Protein AF-U2EVR0-F1 (afdb_monomer_lite)

pLDDT: mean 89.68, std 10.58, range [42.69, 98.0]

Structure (mmCIF, N/CA/C/O backbone):
data_AF-U2EVR0-F1
#
_entry.id   AF-U2EVR0-F1
#
loop_
_atom_site.group_PDB
_atom_site.id
_atom_site.type_symbol
_atom_site.label_atom_id
_atom_site.label_alt_id
_atom_site.label_comp_id
_atom_site.label_asym_id
_atom_site.label_entity_id
_atom_site.label_seq_id
_atom_site.pdbx_PDB_ins_code
_atom_site.Cartn_x
_atom_site.Cartn_y
_atom_site.Cartn_z
_atom_site.occupancy
_atom_site.B_iso_or_equiv
_atom_site.auth_seq_id
_atom_site.auth_comp_id
_atom_site.auth_asym_id
_atom_site.auth_atom_id
_atom_site.pdbx_PDB_model_num
ATOM 1 N N . MET A 1 1 ? -23.393 -3.314 9.524 1.00 44.81 1 MET A N 1
ATOM 2 C CA . MET A 1 1 ? -22.239 -3.548 8.633 1.00 44.81 1 MET A CA 1
ATOM 3 C C . MET A 1 1 ? -21.379 -4.607 9.303 1.00 44.81 1 MET A C 1
ATOM 5 O O . MET A 1 1 ? -20.698 -4.288 10.267 1.00 44.81 1 MET A O 1
ATOM 9 N N . GLN A 1 2 ? -21.526 -5.878 8.922 1.00 42.69 2 GLN A N 1
ATOM 10 C CA . GLN A 1 2 ? -20.649 -6.938 9.430 1.00 42.69 2 GLN A CA 1
ATOM 11 C C . GLN A 1 2 ? -19.247 -6.661 8.882 1.00 42.69 2 GLN A C 1
ATOM 13 O O . GLN A 1 2 ? -19.076 -6.565 7.670 1.00 42.69 2 GLN A O 1
ATOM 18 N N . MET A 1 3 ? -18.261 -6.476 9.761 1.00 53.41 3 MET A N 1
ATOM 19 C CA . MET A 1 3 ? -16.870 -6.647 9.357 1.00 53.41 3 MET A CA 1
ATOM 20 C C . MET A 1 3 ? -16.738 -8.117 8.968 1.00 53.41 3 MET A C 1
ATOM 22 O O . MET A 1 3 ? -16.851 -8.983 9.835 1.00 53.41 3 MET A O 1
ATOM 26 N N . GLU A 1 4 ? -16.576 -8.407 7.677 1.00 64.06 4 GLU A N 1
ATOM 27 C CA . GLU A 1 4 ? -16.104 -9.725 7.262 1.00 64.06 4 GLU A CA 1
ATOM 28 C C . GLU A 1 4 ? -14.811 -9.986 8.036 1.00 64.06 4 GLU A C 1
ATOM 30 O O . GLU A 1 4 ? -13.861 -9.202 7.962 1.00 64.06 4 GLU A O 1
ATOM 35 N N . GLN A 1 5 ? -14.813 -11.025 8.873 1.00 75.06 5 GLN A N 1
ATOM 36 C CA . GLN A 1 5 ? -13.620 -11.384 9.623 1.00 75.06 5 GLN A CA 1
ATOM 37 C C . GLN A 1 5 ? -12.564 -11.823 8.613 1.00 75.06 5 GLN A C 1
ATOM 39 O O . GLN A 1 5 ? -12.741 -12.810 7.900 1.00 75.06 5 GLN A O 1
ATOM 44 N N . ILE A 1 6 ? -11.469 -11.072 8.533 1.00 85.00 6 ILE A N 1
ATOM 45 C CA . ILE A 1 6 ? -10.324 -11.444 7.711 1.00 85.00 6 ILE A CA 1
ATOM 46 C C . ILE A 1 6 ? -9.661 -12.635 8.400 1.00 85.00 6 ILE A C 1
ATOM 48 O O . ILE A 1 6 ? -9.117 -12.499 9.495 1.00 85.00 6 ILE A O 1
ATOM 52 N N . ALA A 1 7 ? -9.736 -13.813 7.782 1.00 88.38 7 ALA A N 1
ATOM 53 C CA . ALA A 1 7 ? -9.116 -15.019 8.317 1.00 88.38 7 ALA A CA 1
ATOM 54 C C . ALA A 1 7 ? -7.588 -14.855 8.362 1.00 88.38 7 ALA A C 1
ATOM 56 O O . ALA A 1 7 ? -6.977 -14.571 7.330 1.00 88.38 7 ALA A O 1
ATOM 57 N N . SER A 1 8 ? -6.990 -15.040 9.546 1.00 92.50 8 SER A N 1
ATOM 58 C CA . SER A 1 8 ? -5.548 -14.860 9.792 1.00 92.50 8 SER A CA 1
ATOM 59 C C . SER A 1 8 ? -5.023 -13.552 9.177 1.00 92.50 8 SER A C 1
ATOM 61 O O . SER A 1 8 ? -4.325 -13.599 8.161 1.00 92.50 8 SER A O 1
ATOM 63 N N . PRO A 1 9 ? -5.419 -12.390 9.728 1.00 92.69 9 PRO A N 1
ATOM 64 C CA . PRO A 1 9 ? -5.121 -11.104 9.120 1.00 92.69 9 PRO A CA 1
ATOM 65 C C . PRO A 1 9 ? -3.619 -10.814 9.150 1.00 92.69 9 PRO A C 1
ATOM 67 O O . PRO A 1 9 ? -2.957 -11.029 10.165 1.00 92.69 9 PRO A O 1
ATOM 70 N N . GLU A 1 10 ? -3.107 -10.282 8.047 1.00 93.88 10 GLU A N 1
ATOM 71 C CA . GLU A 1 10 ? -1.733 -9.816 7.891 1.00 93.88 10 GLU A CA 1
ATOM 72 C C . GLU A 1 10 ? -1.725 -8.366 7.396 1.00 93.88 10 GLU A C 1
ATOM 74 O O . GLU A 1 10 ? -2.646 -7.913 6.706 1.00 93.88 10 GLU A O 1
ATOM 79 N N . LEU A 1 11 ? -0.684 -7.635 7.795 1.00 93.69 11 LEU A N 1
ATOM 80 C CA . LEU A 1 11 ? -0.443 -6.267 7.362 1.00 93.69 11 LEU A CA 1
ATOM 81 C C . LEU A 1 11 ? 0.428 -6.303 6.106 1.00 93.69 11 LEU A C 1
ATOM 83 O O . LEU A 1 11 ? 1.599 -6.660 6.181 1.00 93.69 11 LEU A O 1
ATOM 87 N N . GLU A 1 12 ? -0.159 -5.956 4.967 1.00 94.38 12 GLU A N 1
ATOM 88 C CA . GLU A 1 12 ? 0.513 -5.949 3.670 1.00 94.38 12 GLU A CA 1
ATOM 89 C C . GLU A 1 12 ? 1.011 -4.547 3.314 1.00 94.38 12 GLU A C 1
ATOM 91 O O . GLU A 1 12 ? 0.298 -3.553 3.494 1.00 94.38 12 GLU A O 1
ATOM 96 N N . HIS A 1 13 ? 2.214 -4.471 2.746 1.00 95.75 13 HIS A N 1
ATOM 97 C CA . HIS A 1 13 ? 2.755 -3.251 2.151 1.00 95.75 13 HIS A CA 1
ATOM 98 C C . HIS A 1 13 ? 2.264 -3.118 0.709 1.00 95.75 13 HIS A C 1
ATOM 100 O O . HIS A 1 13 ? 2.633 -3.910 -0.158 1.00 95.75 13 HIS A O 1
ATOM 106 N N . ILE A 1 14 ? 1.478 -2.085 0.394 1.00 95.75 14 ILE A N 1
ATOM 107 C CA . ILE A 1 14 ? 0.990 -1.879 -0.979 1.00 95.75 14 ILE A CA 1
ATOM 108 C C . ILE A 1 14 ? 2.177 -1.626 -1.920 1.00 95.75 14 ILE A C 1
ATOM 110 O O . ILE A 1 14 ? 2.339 -2.374 -2.890 1.00 95.75 14 ILE A O 1
ATOM 114 N N . ALA A 1 15 ? 3.031 -0.647 -1.603 1.00 95.69 15 ALA A N 1
ATOM 115 C CA . ALA A 1 15 ? 4.389 -0.555 -2.139 1.00 95.69 15 ALA A CA 1
ATOM 116 C C . ALA A 1 15 ? 5.329 -1.441 -1.304 1.00 95.69 15 ALA A C 1
ATOM 118 O O . ALA A 1 15 ? 5.570 -1.106 -0.142 1.00 95.69 15 ALA A O 1
ATOM 119 N N . PRO A 1 16 ? 5.838 -2.561 -1.853 1.00 92.94 16 PRO A N 1
ATOM 120 C CA . PRO A 1 16 ? 6.599 -3.555 -1.096 1.00 92.94 16 PRO A CA 1
ATOM 121 C C . PRO A 1 16 ? 7.949 -3.001 -0.643 1.00 92.94 16 PRO A C 1
ATOM 123 O O . PRO A 1 16 ? 8.568 -2.257 -1.392 1.00 92.94 16 PRO A O 1
ATOM 126 N N . GLN A 1 17 ? 8.464 -3.422 0.515 1.00 90.75 17 GLN A N 1
ATOM 127 C CA . GLN A 1 17 ? 9.803 -3.019 0.985 1.00 90.75 17 GLN A CA 1
ATOM 128 C C . GLN A 1 17 ? 10.922 -3.418 0.011 1.00 90.75 17 GLN A C 1
ATOM 130 O O . GLN A 1 17 ? 11.829 -2.631 -0.250 1.00 90.75 17 GLN A O 1
ATOM 135 N N . THR A 1 18 ? 10.814 -4.614 -0.576 1.00 86.31 18 THR A N 1
ATOM 136 C CA . THR A 1 18 ? 11.792 -5.154 -1.529 1.00 86.31 18 THR A CA 1
ATOM 137 C C . THR A 1 18 ? 11.097 -5.482 -2.852 1.00 86.31 18 THR A C 1
ATOM 139 O O . THR A 1 18 ? 10.524 -6.569 -2.989 1.00 86.31 18 THR A O 1
ATOM 142 N N . PRO A 1 19 ? 11.114 -4.570 -3.841 1.00 79.31 19 PRO A N 1
ATOM 143 C CA . PRO A 1 19 ? 10.599 -4.848 -5.178 1.00 79.31 19 PRO A CA 1
ATOM 144 C C . PRO A 1 19 ? 11.327 -6.050 -5.789 1.00 79.31 19 PRO A C 1
ATOM 146 O O . PRO A 1 19 ? 12.552 -6.126 -5.727 1.00 79.31 19 PRO A O 1
ATOM 149 N N . SER A 1 20 ? 10.597 -6.983 -6.402 1.00 76.44 20 SER A N 1
ATOM 150 C CA . SER A 1 20 ? 11.163 -8.262 -6.871 1.00 76.44 20 SER A CA 1
ATOM 151 C C . SER A 1 20 ? 12.250 -8.153 -7.954 1.00 76.44 20 SER A C 1
ATOM 153 O O . SER A 1 20 ? 12.997 -9.104 -8.145 1.00 76.44 20 SER A O 1
ATOM 155 N N . ASP A 1 21 ? 12.354 -7.026 -8.659 1.00 74.19 21 ASP A N 1
ATOM 156 C CA . ASP A 1 21 ? 13.331 -6.791 -9.737 1.00 74.19 21 ASP A CA 1
ATOM 157 C C . ASP A 1 21 ? 14.166 -5.513 -9.534 1.00 74.19 21 ASP A C 1
ATOM 159 O O . ASP A 1 21 ? 14.914 -5.113 -10.423 1.00 74.19 21 ASP A O 1
ATOM 163 N N . GLY A 1 22 ? 14.036 -4.851 -8.378 1.00 75.38 22 GLY A N 1
ATOM 164 C CA . GLY A 1 22 ? 14.707 -3.577 -8.110 1.00 75.38 22 GLY A CA 1
ATOM 165 C C . GLY A 1 22 ? 14.216 -2.396 -8.960 1.00 75.38 22 GLY A C 1
ATOM 166 O O . GLY A 1 22 ? 14.819 -1.328 -8.894 1.00 75.3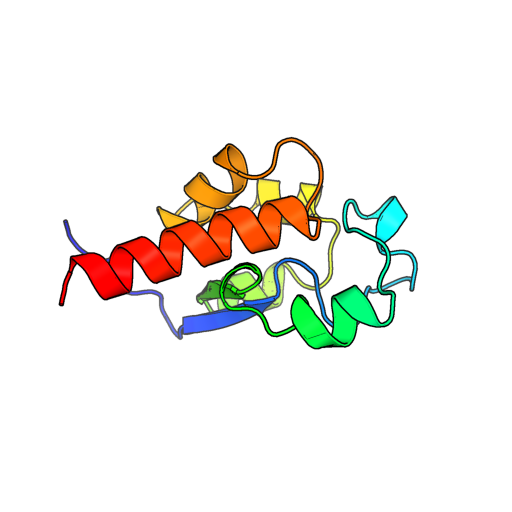8 22 GLY A O 1
ATOM 167 N N . THR A 1 23 ? 13.126 -2.544 -9.728 1.00 82.75 23 THR A N 1
ATOM 168 C CA . THR A 1 23 ? 12.584 -1.499 -10.617 1.00 82.75 23 THR A CA 1
ATOM 169 C C . THR A 1 23 ? 11.180 -1.033 -10.191 1.00 82.75 23 THR A C 1
ATOM 171 O O . THR A 1 23 ? 10.196 -1.252 -10.899 1.00 82.75 23 THR A O 1
ATOM 174 N N . PRO A 1 24 ? 11.040 -0.353 -9.035 1.00 84.06 24 PRO A N 1
ATOM 175 C CA . PRO A 1 24 ? 9.733 0.028 -8.489 1.00 84.06 24 PRO A CA 1
ATOM 176 C C . PRO A 1 24 ? 8.910 0.913 -9.442 1.00 84.06 24 PRO A C 1
ATOM 178 O O . PRO A 1 24 ? 7.701 0.717 -9.567 1.00 84.06 24 PRO A O 1
ATOM 181 N N . VAL A 1 25 ? 9.560 1.811 -10.191 1.00 84.81 25 VAL A N 1
ATOM 182 C CA . VAL A 1 25 ? 8.888 2.715 -11.143 1.00 84.81 25 VAL A CA 1
ATOM 183 C C . VAL A 1 25 ? 8.206 1.956 -12.282 1.00 84.81 25 VAL A C 1
ATOM 185 O O . VAL A 1 25 ? 7.036 2.199 -12.572 1.00 84.81 25 VAL A O 1
ATOM 188 N N . ALA A 1 26 ? 8.889 0.976 -12.882 1.00 81.31 26 ALA A N 1
ATOM 189 C CA . ALA A 1 26 ? 8.322 0.142 -13.947 1.00 81.31 26 ALA A CA 1
ATOM 190 C C . ALA A 1 26 ? 7.142 -0.721 -13.458 1.00 81.31 26 ALA A C 1
ATOM 192 O O . ALA A 1 26 ? 6.304 -1.149 -14.249 1.00 81.31 26 ALA A O 1
ATOM 193 N N . ARG A 1 27 ? 7.057 -0.951 -12.144 1.00 90.50 27 ARG A N 1
ATOM 194 C CA . ARG A 1 27 ? 5.999 -1.713 -11.473 1.00 90.50 27 ARG A CA 1
ATOM 195 C C . ARG A 1 27 ? 4.816 -0.856 -11.017 1.00 90.50 27 ARG A C 1
ATOM 197 O O . ARG A 1 27 ? 3.902 -1.401 -10.404 1.00 90.50 27 ARG A O 1
ATOM 204 N N . GLY A 1 28 ? 4.804 0.444 -11.312 1.00 93.31 28 GLY A N 1
ATOM 205 C CA . GLY A 1 28 ? 3.719 1.3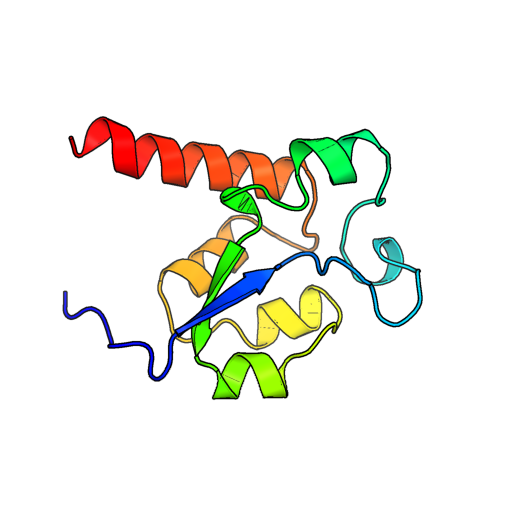52 -10.924 1.00 93.31 28 GLY A CA 1
ATOM 206 C C . GLY A 1 28 ? 3.848 1.921 -9.507 1.00 93.31 28 GLY A C 1
ATOM 207 O O . GLY A 1 28 ? 2.871 2.445 -8.974 1.00 93.31 28 GLY A O 1
ATOM 208 N N . TYR A 1 29 ? 5.034 1.835 -8.901 1.00 94.88 29 TYR A N 1
ATOM 209 C CA . TYR A 1 29 ? 5.373 2.514 -7.648 1.00 94.88 29 TYR A CA 1
ATOM 210 C C . TYR A 1 29 ? 6.195 3.780 -7.920 1.00 94.88 29 TYR A C 1
ATOM 212 O O . TYR A 1 29 ? 6.673 3.992 -9.032 1.00 94.88 29 TYR A O 1
ATOM 220 N N . CYS A 1 30 ? 6.374 4.652 -6.927 1.00 93.12 30 CYS A N 1
ATOM 221 C CA . CYS A 1 30 ? 7.341 5.745 -7.055 1.00 93.12 30 CYS A CA 1
ATOM 222 C C . CYS A 1 30 ? 8.786 5.254 -6.879 1.00 93.12 30 CYS A C 1
ATOM 224 O O . CYS A 1 30 ? 9.040 4.094 -6.557 1.00 93.12 30 CYS A O 1
ATOM 226 N N . GLU A 1 31 ? 9.748 6.150 -7.088 1.00 93.69 31 GLU A N 1
ATOM 227 C CA . GLU A 1 31 ? 11.138 5.890 -6.724 1.00 93.69 31 GLU A CA 1
ATOM 228 C C . GLU A 1 31 ? 11.276 5.728 -5.205 1.00 93.69 31 GLU A C 1
ATOM 230 O O . GLU A 1 31 ? 10.616 6.420 -4.425 1.00 93.69 31 GLU A O 1
ATOM 235 N N . TYR A 1 32 ? 12.127 4.789 -4.788 1.00 93.69 32 TYR A N 1
ATOM 236 C CA . TYR A 1 32 ? 12.399 4.510 -3.378 1.00 93.69 32 TYR A CA 1
ATOM 237 C C . TYR A 1 32 ? 13.585 5.357 -2.921 1.00 93.69 32 TYR A C 1
ATOM 239 O O . TYR A 1 32 ? 14.625 4.843 -2.505 1.00 93.69 32 TYR A O 1
ATOM 247 N N . ASP A 1 33 ? 13.438 6.669 -3.064 1.00 94.50 33 ASP A N 1
ATOM 248 C CA . ASP A 1 33 ? 14.403 7.632 -2.556 1.00 94.50 33 ASP A CA 1
ATOM 249 C C . ASP A 1 33 ? 14.390 7.676 -1.017 1.00 94.50 33 ASP A C 1
ATOM 251 O O . ASP A 1 33 ? 13.590 7.018 -0.342 1.00 94.50 33 ASP A O 1
ATOM 255 N N . GLU A 1 34 ? 15.316 8.437 -0.438 1.00 96.44 34 GLU A N 1
ATOM 256 C CA . GLU A 1 34 ? 15.437 8.547 1.018 1.00 96.44 34 GLU A CA 1
ATOM 257 C C . GLU A 1 34 ? 14.178 9.134 1.664 1.00 96.44 34 GLU A C 1
ATOM 259 O O . GLU A 1 34 ? 13.812 8.743 2.770 1.00 96.44 34 GLU A O 1
ATOM 264 N N . GLU A 1 35 ? 13.465 10.024 0.976 1.00 96.69 35 GLU A N 1
ATOM 265 C CA . GLU A 1 35 ? 12.191 10.541 1.473 1.00 96.69 35 GLU A CA 1
ATOM 266 C C . GLU A 1 35 ? 11.139 9.424 1.536 1.00 96.69 35 GLU A C 1
ATOM 268 O O . GLU A 1 35 ? 10.489 9.245 2.566 1.00 96.69 35 GLU A O 1
ATOM 273 N N . PHE A 1 36 ? 10.999 8.624 0.474 1.00 96.88 36 PHE A N 1
ATOM 274 C CA . PHE A 1 36 ? 10.073 7.498 0.433 1.00 96.88 36 PHE A CA 1
ATOM 275 C C . PHE A 1 36 ? 10.352 6.500 1.556 1.00 96.88 36 PHE A C 1
ATOM 277 O O . PHE A 1 36 ? 9.445 6.159 2.318 1.00 96.88 36 PHE A O 1
ATOM 284 N N . LYS A 1 37 ? 11.609 6.068 1.696 1.00 95.81 37 LYS A N 1
ATOM 285 C CA . LYS A 1 37 ? 12.007 5.093 2.720 1.00 95.81 37 LYS A CA 1
ATOM 286 C C . LYS A 1 37 ? 11.725 5.596 4.134 1.00 95.81 37 LYS A C 1
ATOM 288 O O . LYS A 1 37 ? 11.205 4.839 4.944 1.00 95.81 37 LYS A O 1
ATOM 293 N N . ASN A 1 38 ? 12.037 6.862 4.416 1.00 97.19 38 ASN A N 1
ATOM 294 C CA . ASN A 1 38 ? 11.926 7.412 5.766 1.00 97.19 38 ASN A CA 1
ATOM 295 C C . ASN A 1 38 ? 10.502 7.853 6.134 1.00 97.19 38 ASN A C 1
ATOM 297 O O . ASN A 1 38 ? 10.161 7.861 7.314 1.00 97.19 38 ASN A O 1
ATOM 301 N N . MET A 1 39 ? 9.673 8.245 5.159 1.00 97.50 39 MET A N 1
ATOM 302 C CA . MET A 1 39 ? 8.370 8.872 5.434 1.00 97.50 39 MET A CA 1
ATOM 303 C C . MET A 1 39 ? 7.160 8.082 4.931 1.00 97.50 39 MET A C 1
ATOM 305 O O . MET A 1 39 ? 6.065 8.244 5.469 1.00 97.50 39 MET A O 1
ATOM 309 N N . TYR A 1 40 ? 7.323 7.244 3.906 1.00 98.00 40 TYR A N 1
ATOM 310 C CA . TYR A 1 40 ? 6.195 6.638 3.190 1.00 98.00 40 TYR A CA 1
ATOM 311 C C . TYR A 1 40 ? 6.188 5.111 3.229 1.00 98.00 40 TYR A C 1
ATOM 313 O O . TYR A 1 40 ? 5.105 4.528 3.174 1.00 98.00 40 TYR A O 1
ATOM 321 N N . LEU A 1 41 ? 7.350 4.464 3.364 1.00 96.81 41 LEU A N 1
ATOM 322 C CA . LEU A 1 41 ? 7.444 3.006 3.336 1.00 96.81 41 LEU A CA 1
ATOM 323 C C . LEU A 1 41 ? 6.618 2.355 4.454 1.00 96.81 41 LEU A C 1
ATOM 325 O O . LEU A 1 41 ? 5.722 1.563 4.164 1.00 96.81 41 LEU A O 1
ATOM 329 N N . ASP A 1 42 ? 6.855 2.763 5.701 1.00 97.44 42 ASP A N 1
ATOM 330 C CA . ASP A 1 42 ? 6.147 2.255 6.883 1.00 97.44 42 ASP A CA 1
ATOM 331 C C . ASP A 1 42 ? 4.998 3.180 7.331 1.00 97.44 42 ASP A C 1
ATOM 333 O O . ASP A 1 42 ? 4.601 3.219 8.497 1.00 97.44 42 ASP A O 1
ATOM 337 N N . CYS A 1 43 ? 4.439 3.945 6.390 1.00 97.75 43 CYS A N 1
ATOM 338 C CA . CYS A 1 43 ? 3.297 4.819 6.635 1.00 97.75 43 CYS A CA 1
ATOM 339 C C . CYS A 1 43 ? 1.985 4.020 6.683 1.00 97.75 43 CYS A C 1
ATOM 341 O O . CYS A 1 43 ? 1.750 3.152 5.843 1.00 97.75 43 CYS A O 1
ATOM 343 N N . ILE A 1 44 ? 1.052 4.384 7.576 1.00 96.75 44 ILE A N 1
ATOM 344 C CA . ILE A 1 44 ? -0.293 3.769 7.625 1.00 96.75 44 ILE A CA 1
ATOM 345 C C . ILE A 1 44 ? -1.042 3.883 6.291 1.00 96.75 44 ILE A C 1
ATOM 347 O O . ILE A 1 44 ? -1.817 3.000 5.923 1.00 96.75 44 ILE A O 1
ATOM 351 N N . GLY A 1 45 ? -0.754 4.941 5.528 1.00 97.56 45 GLY A N 1
ATOM 352 C CA . GLY A 1 45 ? -1.254 5.124 4.175 1.00 97.56 45 GLY A CA 1
ATOM 353 C C . GLY A 1 45 ? -0.803 4.029 3.206 1.00 97.56 45 GLY A C 1
ATOM 354 O O . GLY A 1 45 ? -1.556 3.731 2.287 1.00 97.56 45 GLY A O 1
ATOM 355 N N . ASN A 1 46 ? 0.342 3.379 3.437 1.00 98.00 46 ASN A N 1
ATOM 356 C CA . ASN A 1 46 ? 0.906 2.315 2.601 1.00 98.00 46 ASN A CA 1
ATOM 357 C C . ASN A 1 46 ? 0.509 0.890 3.049 1.00 98.00 46 ASN A C 1
ATOM 359 O O . ASN A 1 46 ? 0.831 -0.077 2.363 1.00 98.00 46 ASN A O 1
ATOM 363 N N . TYR A 1 47 ? -0.215 0.748 4.164 1.00 96.75 47 TYR A N 1
ATOM 364 C CA . TYR A 1 47 ? -0.607 -0.557 4.706 1.00 96.75 47 TYR A CA 1
ATOM 365 C C . TYR A 1 47 ? -2.025 -0.989 4.349 1.00 96.75 47 TYR A C 1
ATOM 367 O O . TYR A 1 47 ? -2.970 -0.213 4.486 1.00 96.75 47 TYR A O 1
ATOM 375 N N . LEU A 1 48 ? -2.218 -2.259 4.009 1.00 94.62 48 LEU A N 1
ATOM 376 C CA . LEU A 1 48 ? -3.532 -2.854 3.777 1.00 94.62 48 LEU A CA 1
ATOM 377 C C . LEU A 1 48 ? -3.714 -4.104 4.639 1.00 94.62 48 LEU A C 1
ATOM 379 O O . LEU A 1 48 ? -2.822 -4.939 4.720 1.00 94.62 48 LEU A O 1
ATOM 383 N N . LEU A 1 49 ? -4.882 -4.252 5.265 1.00 93.38 49 LEU A N 1
ATOM 384 C CA . LEU A 1 49 ? -5.213 -5.474 5.991 1.00 93.38 49 LEU A CA 1
ATOM 385 C C . LEU A 1 49 ? -5.760 -6.511 5.006 1.00 93.38 49 LEU A C 1
ATOM 387 O O . LEU A 1 49 ? -6.769 -6.257 4.343 1.00 93.38 49 LEU A O 1
ATOM 391 N N . ILE A 1 50 ? -5.109 -7.670 4.907 1.00 92.62 50 ILE A N 1
ATOM 392 C CA . ILE A 1 50 ? -5.525 -8.765 4.017 1.00 92.62 50 ILE A CA 1
ATOM 393 C C . ILE A 1 50 ? -5.429 -10.117 4.729 1.00 92.62 50 ILE A C 1
ATOM 395 O O . ILE A 1 50 ? -4.859 -10.219 5.811 1.00 92.62 50 ILE A O 1
ATOM 399 N N . SER A 1 51 ? -6.013 -11.169 4.151 1.00 92.44 51 SER A N 1
ATOM 400 C CA . SER A 1 51 ? -5.850 -12.523 4.701 1.00 92.44 51 SER A CA 1
ATOM 401 C C . SER A 1 51 ? -4.466 -13.073 4.371 1.00 92.44 51 SER A C 1
ATOM 403 O O . SER A 1 51 ? -3.958 -12.830 3.275 1.00 92.44 51 SER A O 1
ATOM 405 N N . LYS A 1 52 ? -3.901 -13.898 5.258 1.00 92.44 52 LYS A N 1
ATOM 406 C CA . LYS A 1 52 ? -2.643 -14.613 4.998 1.00 92.44 52 LYS A CA 1
ATOM 407 C C . LYS A 1 52 ? -2.641 -15.360 3.662 1.00 92.44 52 LYS A C 1
ATOM 409 O O . LYS A 1 52 ? -1.673 -15.301 2.915 1.00 92.44 52 LYS A O 1
ATOM 414 N N . SER A 1 53 ? -3.742 -16.036 3.326 1.00 92.44 53 SER A N 1
ATOM 415 C CA . SER A 1 53 ? -3.858 -16.757 2.049 1.00 92.44 53 SER A CA 1
ATOM 416 C C . SER A 1 53 ? -3.747 -15.824 0.842 1.00 92.44 53 SER A C 1
ATOM 418 O O . SER A 1 53 ? -3.130 -16.191 -0.155 1.00 92.44 53 SER A O 1
ATOM 420 N N . HIS A 1 54 ? -4.348 -14.632 0.914 1.00 92.38 54 HIS A N 1
ATOM 421 C CA . HIS A 1 54 ? -4.232 -13.629 -0.145 1.00 92.38 54 HIS A CA 1
ATOM 422 C C . HIS A 1 54 ? -2.808 -13.071 -0.190 1.00 92.38 54 HIS A C 1
ATOM 424 O O . HIS A 1 54 ? -2.229 -12.997 -1.270 1.00 92.38 54 HIS A O 1
ATOM 430 N N . ASN A 1 55 ? -2.210 -12.781 0.968 1.00 91.75 55 ASN A N 1
ATOM 431 C CA . ASN A 1 55 ? -0.849 -12.254 1.055 1.00 91.75 55 ASN A CA 1
ATOM 432 C C . ASN A 1 55 ? 0.196 -13.202 0.448 1.00 91.75 55 ASN A C 1
ATOM 434 O O . ASN A 1 55 ? 1.015 -12.807 -0.378 1.00 91.75 55 ASN A O 1
ATOM 438 N N . CYS A 1 56 ? 0.115 -14.494 0.774 1.00 90.50 56 CYS A N 1
ATOM 439 C CA . CYS A 1 56 ? 1.001 -15.496 0.186 1.00 90.50 56 CYS A CA 1
ATOM 440 C C . CYS A 1 56 ? 0.816 -15.627 -1.335 1.00 90.50 56 CYS A C 1
ATOM 442 O O . CYS A 1 56 ? 1.773 -15.934 -2.039 1.00 90.50 56 CYS A O 1
ATOM 444 N N . SER A 1 57 ? -0.403 -15.418 -1.843 1.00 91.69 57 SER A N 1
ATOM 445 C CA . SER A 1 57 ? -0.707 -15.562 -3.269 1.00 91.69 57 SER A CA 1
ATOM 446 C C . SER A 1 57 ? -0.312 -14.345 -4.107 1.00 91.69 57 SER A C 1
ATOM 448 O O . SER 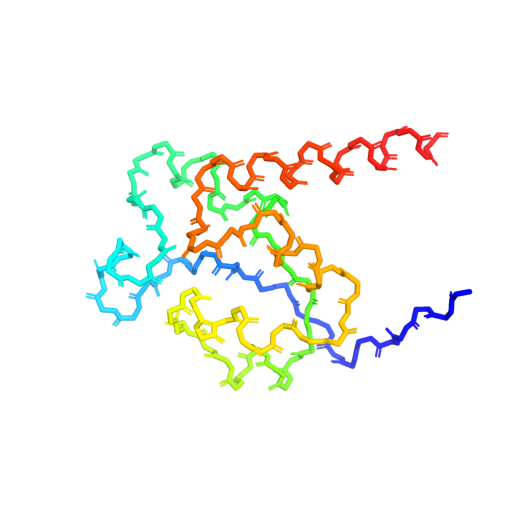A 1 57 ? -0.039 -14.517 -5.292 1.00 91.69 57 SER A O 1
ATOM 450 N N . ILE A 1 58 ? -0.359 -13.133 -3.546 1.00 90.94 58 ILE A N 1
ATOM 451 C CA . ILE A 1 58 ? -0.132 -11.889 -4.293 1.00 90.94 58 ILE A CA 1
ATOM 452 C C . ILE A 1 58 ? 1.364 -11.599 -4.452 1.00 90.94 58 ILE A C 1
ATOM 454 O O . ILE A 1 58 ? 1.809 -11.300 -5.555 1.00 90.94 58 ILE A O 1
ATOM 458 N N . GLY A 1 59 ? 2.148 -11.734 -3.376 1.00 87.00 59 GLY A N 1
ATOM 459 C CA . GLY A 1 59 ? 3.578 -11.424 -3.357 1.00 87.00 59 GLY A CA 1
ATOM 460 C C . GLY A 1 59 ? 3.929 -9.986 -3.781 1.00 87.00 59 GLY A C 1
ATOM 461 O O . GLY A 1 59 ? 3.093 -9.082 -3.831 1.00 87.00 59 GLY A O 1
ATOM 462 N N . ASN A 1 60 ? 5.200 -9.774 -4.138 1.00 87.50 60 ASN A N 1
ATOM 463 C CA . ASN A 1 60 ? 5.735 -8.466 -4.547 1.00 87.50 60 ASN A CA 1
ATOM 464 C C . ASN A 1 60 ? 5.523 -8.195 -6.048 1.00 87.50 60 ASN A C 1
ATOM 466 O O . ASN A 1 60 ? 6.469 -7.918 -6.784 1.00 87.50 60 ASN A O 1
ATOM 470 N N . VAL A 1 61 ? 4.282 -8.323 -6.518 1.00 91.38 61 VAL A N 1
ATOM 471 C CA . VAL A 1 61 ? 3.902 -8.078 -7.921 1.00 91.38 61 VAL A CA 1
ATOM 472 C C . VAL A 1 61 ? 3.780 -6.584 -8.246 1.00 91.38 61 VAL A C 1
ATOM 474 O O . VAL A 1 61 ? 4.026 -5.730 -7.396 1.00 91.38 61 VAL A O 1
ATOM 477 N N . SER A 1 62 ? 3.460 -6.253 -9.505 1.00 93.81 62 SER A N 1
ATOM 478 C CA . SER A 1 62 ? 3.235 -4.858 -9.901 1.00 93.81 62 SER A CA 1
ATOM 479 C C . SER A 1 62 ? 2.028 -4.260 -9.176 1.00 93.81 62 SER A C 1
ATOM 481 O O . SER A 1 62 ? 1.128 -4.981 -8.739 1.00 93.81 62 SER A O 1
ATOM 483 N N . PHE A 1 63 ? 1.963 -2.932 -9.085 1.00 94.94 63 PHE A N 1
ATOM 484 C CA . PHE A 1 63 ? 0.810 -2.262 -8.499 1.00 94.94 63 PHE A CA 1
ATOM 485 C C . PHE A 1 63 ? -0.488 -2.592 -9.251 1.00 94.94 63 PHE A C 1
ATOM 487 O O . PHE A 1 63 ? -1.513 -2.825 -8.614 1.00 94.94 63 PHE A O 1
ATOM 494 N N . ALA A 1 64 ? -0.442 -2.686 -10.584 1.00 94.00 64 ALA A N 1
ATOM 495 C CA . ALA A 1 64 ? -1.592 -3.074 -11.397 1.00 94.00 64 ALA A CA 1
ATOM 496 C C . ALA A 1 64 ? -2.098 -4.483 -11.041 1.00 94.00 64 ALA A C 1
ATOM 498 O O . ALA A 1 64 ? -3.299 -4.675 -10.836 1.00 94.00 64 ALA A O 1
ATOM 499 N N . ASP A 1 65 ? -1.185 -5.446 -10.879 1.00 92.88 65 ASP A N 1
ATOM 500 C CA . ASP A 1 65 ? -1.533 -6.805 -10.452 1.00 92.88 65 ASP A CA 1
ATOM 501 C C . ASP A 1 65 ? -2.126 -6.793 -9.041 1.00 92.88 65 ASP A C 1
ATOM 503 O O . ASP A 1 65 ? -3.171 -7.411 -8.807 1.00 92.88 65 ASP A O 1
ATOM 507 N N . LYS A 1 66 ? -1.537 -6.020 -8.112 1.00 93.25 66 LYS A N 1
ATOM 508 C CA . LYS A 1 66 ? -2.097 -5.882 -6.764 1.00 93.25 66 LYS A CA 1
ATOM 509 C C . LYS A 1 66 ? -3.518 -5.328 -6.806 1.00 93.25 66 LYS A C 1
ATOM 511 O O . LYS A 1 66 ? -4.433 -5.929 -6.238 1.00 93.25 66 LYS A O 1
ATOM 516 N N . LEU A 1 67 ? -3.715 -4.236 -7.541 1.00 93.56 67 LEU A N 1
ATOM 517 C CA . LEU A 1 67 ? -4.993 -3.550 -7.692 1.00 93.56 67 LEU A CA 1
ATOM 518 C C . LEU A 1 67 ? -6.069 -4.452 -8.307 1.00 93.56 67 LEU A C 1
ATOM 520 O O . LEU A 1 67 ? -7.229 -4.400 -7.892 1.00 93.56 67 LEU A O 1
ATOM 524 N N . SER A 1 68 ? -5.686 -5.319 -9.248 1.00 92.38 68 SER A N 1
ATOM 525 C CA . SER A 1 68 ? -6.586 -6.303 -9.859 1.00 92.38 68 SER A CA 1
ATOM 526 C C . SER A 1 68 ? -7.102 -7.344 -8.857 1.00 92.38 68 SER A C 1
ATOM 528 O O . SER A 1 68 ? -8.237 -7.807 -8.983 1.00 92.38 68 SER A O 1
ATOM 530 N N . SER A 1 69 ? -6.318 -7.661 -7.819 1.00 91.75 69 SER A N 1
ATOM 531 C CA . SER A 1 69 ? -6.681 -8.623 -6.770 1.00 91.75 69 SER A CA 1
ATOM 532 C C . SER A 1 69 ? -7.518 -8.011 -5.629 1.00 91.75 69 SER A C 1
ATOM 534 O O . SER A 1 69 ? -8.160 -8.725 -4.857 1.00 91.75 69 SER A O 1
ATOM 536 N N . TYR A 1 70 ? -7.543 -6.681 -5.513 1.00 90.94 70 TYR A N 1
ATOM 537 C CA . TYR A 1 70 ? -8.199 -5.931 -4.438 1.00 90.94 70 TYR A CA 1
ATOM 538 C C . TYR A 1 70 ? -9.707 -5.750 -4.689 1.00 90.94 70 TYR A C 1
ATOM 540 O O . TYR A 1 70 ? -10.168 -4.680 -5.092 1.00 90.94 70 TYR A O 1
ATOM 548 N N . ASN A 1 71 ? -10.496 -6.802 -4.450 1.00 84.31 71 ASN A N 1
ATOM 549 C CA . ASN A 1 71 ? -11.915 -6.843 -4.845 1.00 84.31 71 ASN A CA 1
ATOM 550 C C . ASN A 1 71 ? -12.922 -7.029 -3.699 1.00 84.31 71 ASN A C 1
ATOM 552 O O . ASN A 1 71 ? -14.112 -6.789 -3.897 1.00 84.31 71 ASN A O 1
ATOM 556 N N . VAL A 1 72 ? -12.476 -7.437 -2.512 1.00 84.25 72 VAL A N 1
ATOM 557 C CA . VAL A 1 72 ? -13.358 -7.936 -1.446 1.00 84.25 72 VAL A CA 1
ATOM 558 C C . VAL A 1 72 ? -13.688 -6.832 -0.441 1.00 84.25 72 VAL A C 1
ATOM 560 O O . VAL A 1 72 ? -14.847 -6.447 -0.263 1.00 84.25 72 VAL A O 1
ATOM 563 N N . LEU A 1 73 ? -12.661 -6.251 0.177 1.00 88.44 73 LEU A N 1
ATOM 564 C CA . LEU A 1 73 ? -12.816 -5.357 1.323 1.00 88.44 73 LEU A CA 1
ATOM 565 C C . LEU A 1 73 ? -13.080 -3.901 0.906 1.00 88.44 73 LEU A C 1
ATOM 567 O O . LEU A 1 73 ? -12.667 -3.439 -0.157 1.00 88.44 73 LEU A O 1
ATOM 571 N N . ALA A 1 74 ? -13.723 -3.122 1.779 1.00 90.00 74 ALA A N 1
ATOM 572 C CA . ALA A 1 74 ? -13.932 -1.691 1.532 1.00 90.00 74 ALA A CA 1
ATOM 573 C C . ALA A 1 74 ? -12.603 -0.922 1.395 1.00 90.00 74 ALA A C 1
ATOM 575 O O . ALA A 1 74 ? -12.479 -0.061 0.530 1.00 90.00 74 ALA A O 1
ATOM 576 N N . GLN A 1 75 ? -11.594 -1.292 2.191 1.00 91.50 75 GLN A N 1
ATOM 577 C CA . GLN A 1 75 ? -10.244 -0.722 2.116 1.00 91.50 75 GLN A CA 1
ATOM 578 C C . GLN A 1 75 ? -9.580 -0.999 0.759 1.00 91.50 75 GLN A C 1
ATOM 580 O O . GLN A 1 75 ? -8.907 -0.135 0.217 1.00 91.50 75 GLN A O 1
ATOM 585 N N . GLN A 1 76 ? -9.813 -2.183 0.185 1.00 92.12 76 GLN A N 1
ATOM 586 C CA . GLN A 1 76 ? -9.320 -2.574 -1.139 1.00 92.12 76 GLN A CA 1
ATOM 587 C C . GLN A 1 76 ? -9.957 -1.736 -2.258 1.00 92.12 76 GLN A C 1
ATOM 589 O O . GLN A 1 76 ? -9.260 -1.267 -3.155 1.00 92.12 76 GLN A O 1
ATOM 594 N N . ARG A 1 77 ? -11.273 -1.494 -2.179 1.00 90.62 77 ARG A N 1
ATOM 595 C CA . ARG A 1 77 ? -11.982 -0.606 -3.118 1.00 90.62 77 ARG A CA 1
ATOM 596 C C . ARG A 1 77 ? -11.499 0.839 -3.022 1.00 90.62 77 ARG A C 1
ATOM 598 O O . ARG A 1 77 ? -11.302 1.473 -4.049 1.00 90.62 77 ARG A O 1
ATOM 605 N N . GLU A 1 78 ? -11.232 1.329 -1.814 1.00 93.38 78 GLU A N 1
ATOM 606 C CA . GLU A 1 78 ? -10.650 2.659 -1.609 1.00 93.38 78 GLU A CA 1
ATOM 607 C C . GLU A 1 78 ? -9.310 2.826 -2.341 1.00 93.38 78 GLU A C 1
ATOM 609 O O . GLU A 1 78 ? -9.071 3.889 -2.911 1.00 93.38 78 GLU A O 1
ATOM 614 N N . ILE A 1 79 ? -8.454 1.796 -2.384 1.00 94.50 79 ILE A N 1
ATOM 615 C CA . ILE A 1 79 ? -7.185 1.871 -3.128 1.00 94.50 79 ILE A CA 1
ATOM 616 C C . ILE A 1 79 ? -7.444 2.188 -4.605 1.00 94.50 79 ILE A C 1
ATOM 618 O O . ILE A 1 79 ? -6.761 3.044 -5.156 1.00 94.50 79 ILE A O 1
ATOM 622 N N . LYS A 1 80 ? -8.466 1.581 -5.223 1.00 90.56 80 LYS A N 1
ATOM 623 C CA . LYS A 1 80 ? -8.862 1.843 -6.623 1.00 90.56 80 LYS A CA 1
ATOM 624 C C . LYS A 1 80 ? -9.387 3.255 -6.861 1.00 90.56 80 LYS A C 1
ATOM 626 O O . LYS A 1 80 ? -9.276 3.775 -7.963 1.00 90.56 80 LYS A O 1
ATOM 631 N N . GLU A 1 81 ? -9.991 3.868 -5.849 1.00 90.50 81 GLU A N 1
ATOM 632 C CA . GLU A 1 81 ? -10.486 5.246 -5.939 1.00 90.50 81 GLU A CA 1
ATOM 633 C C . GLU A 1 81 ? -9.362 6.269 -5.730 1.00 90.50 81 GLU A C 1
ATOM 635 O O . GLU A 1 81 ? -9.368 7.351 -6.321 1.00 90.50 81 GLU A O 1
ATOM 640 N N . ILE A 1 82 ? -8.405 5.947 -4.854 1.00 93.25 82 ILE A N 1
ATOM 641 C CA . ILE A 1 82 ? -7.265 6.811 -4.540 1.00 93.25 82 ILE A CA 1
ATOM 642 C C . ILE A 1 82 ? -6.238 6.768 -5.666 1.00 93.25 82 ILE A C 1
ATOM 644 O O . ILE A 1 82 ? -5.771 7.823 -6.100 1.00 93.25 82 ILE A O 1
ATOM 648 N N . ALA A 1 83 ? -5.905 5.568 -6.126 1.00 85.81 83 ALA A N 1
ATOM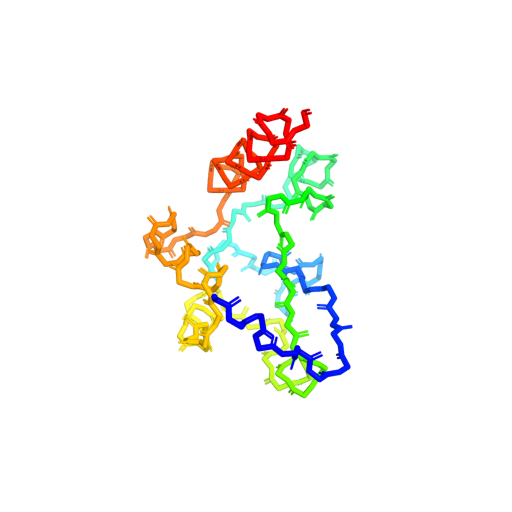 649 C CA . ALA A 1 83 ? -4.876 5.326 -7.112 1.00 85.81 83 ALA A CA 1
ATOM 650 C C . ALA A 1 83 ? -5.505 5.010 -8.460 1.00 85.81 83 ALA A C 1
ATOM 652 O O . ALA A 1 83 ? -6.241 4.039 -8.608 1.00 85.81 83 ALA A O 1
ATOM 653 N N . LYS A 1 84 ? -5.202 5.853 -9.448 1.00 73.94 84 LYS A N 1
ATOM 654 C CA . LYS A 1 84 ? -5.638 5.635 -10.827 1.00 73.94 84 LYS A CA 1
ATOM 655 C C . LYS A 1 84 ? -4.815 4.512 -11.461 1.00 73.94 84 LYS A C 1
ATOM 657 O O . LYS A 1 84 ? -5.357 3.480 -11.831 1.00 73.94 84 LYS A O 1
ATOM 662 N N . ASP A 1 85 ? -3.508 4.729 -11.554 1.00 83.44 85 ASP A N 1
ATOM 663 C CA . ASP A 1 85 ? -2.552 3.903 -12.298 1.00 83.44 85 ASP A CA 1
ATOM 664 C C . ASP A 1 85 ? -1.226 3.673 -11.552 1.00 83.44 85 ASP A C 1
ATOM 666 O O . ASP A 1 85 ? -0.502 2.729 -11.862 1.00 83.44 85 ASP A O 1
ATOM 670 N N . LYS A 1 86 ? -0.924 4.495 -10.540 1.00 92.38 86 LYS A N 1
ATOM 671 C CA . LYS A 1 86 ? 0.302 4.416 -9.736 1.00 92.38 86 LYS A CA 1
ATOM 672 C C . LYS A 1 86 ? 0.035 4.513 -8.238 1.00 92.38 86 LYS A C 1
ATOM 674 O O . LYS A 1 86 ? -0.923 5.157 -7.807 1.00 92.38 86 LYS A O 1
ATOM 679 N N . TRP A 1 87 ? 0.929 3.917 -7.455 1.00 96.62 87 TRP A N 1
ATOM 680 C CA . TRP A 1 87 ? 0.966 4.028 -6.001 1.00 96.62 87 TRP A CA 1
ATOM 681 C C . TRP A 1 87 ? 2.222 4.779 -5.561 1.00 96.62 87 TRP A C 1
ATOM 683 O O . TRP A 1 87 ? 3.309 4.210 -5.457 1.00 96.62 87 TRP A O 1
ATOM 693 N N . ASP A 1 88 ? 2.072 6.083 -5.355 1.00 96.00 88 ASP A N 1
ATOM 694 C CA . ASP A 1 88 ? 3.156 7.012 -5.052 1.00 96.00 88 ASP A CA 1
ATOM 695 C C . ASP A 1 88 ? 2.970 7.718 -3.700 1.00 96.00 88 ASP A C 1
ATOM 697 O O . ASP A 1 88 ? 2.016 7.469 -2.957 1.00 96.00 88 ASP A O 1
ATOM 701 N N . LYS A 1 89 ? 3.908 8.618 -3.381 1.00 97.06 89 LYS A N 1
ATOM 702 C CA . LYS A 1 89 ? 3.894 9.445 -2.167 1.00 97.06 89 LYS A CA 1
ATOM 703 C C . LYS A 1 89 ? 2.565 10.191 -1.986 1.00 97.06 89 LYS A C 1
ATOM 705 O O . LYS A 1 89 ? 2.029 10.204 -0.879 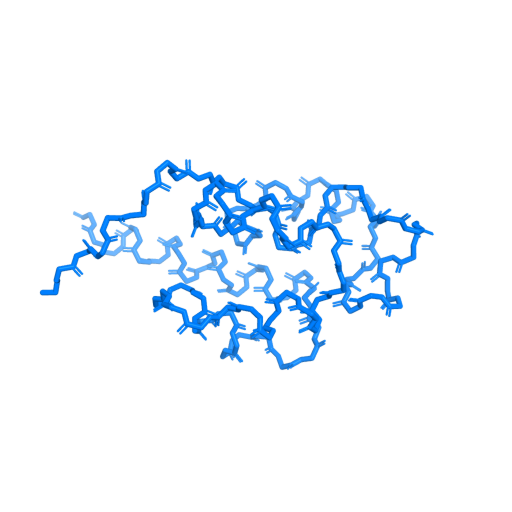1.00 97.06 89 LYS A O 1
ATOM 710 N N . ASP A 1 90 ? 1.992 10.74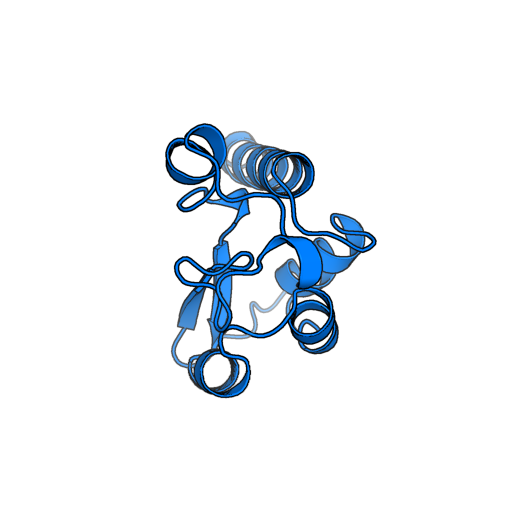0 -3.059 1.00 96.25 90 ASP A N 1
ATOM 711 C CA . ASP A 1 90 ? 0.718 11.469 -3.015 1.00 96.25 90 ASP A CA 1
ATOM 712 C C . ASP A 1 90 ? -0.460 10.545 -2.688 1.00 96.25 90 ASP A C 1
ATOM 714 O O . ASP A 1 90 ? -1.298 10.881 -1.845 1.00 96.25 90 ASP A O 1
ATOM 718 N N . ALA A 1 91 ? -0.519 9.361 -3.306 1.00 97.50 91 ALA A N 1
ATOM 719 C CA . ALA A 1 91 ? -1.533 8.353 -3.007 1.00 97.50 91 ALA A CA 1
ATOM 720 C C . ALA A 1 91 ? -1.441 7.878 -1.546 1.00 97.50 91 ALA A C 1
ATOM 722 O O . ALA A 1 91 ? -2.456 7.842 -0.839 1.00 97.50 91 ALA A O 1
ATOM 723 N N . ILE A 1 92 ? -0.224 7.590 -1.071 1.00 98.00 92 ILE A N 1
ATOM 724 C CA . ILE A 1 92 ? 0.044 7.188 0.316 1.00 98.00 92 ILE A CA 1
ATOM 725 C C . ILE A 1 92 ? -0.370 8.300 1.280 1.00 98.00 92 ILE A C 1
ATOM 727 O O . ILE A 1 92 ? -1.095 8.031 2.239 1.00 98.00 92 ILE A O 1
ATOM 731 N N . LYS A 1 93 ? 0.015 9.553 1.012 1.00 97.75 93 LYS A N 1
ATOM 732 C CA . LYS A 1 93 ? -0.349 10.706 1.844 1.00 97.75 93 LYS A CA 1
ATOM 733 C C . LYS A 1 93 ? -1.860 10.917 1.888 1.00 97.75 93 LYS A C 1
ATOM 735 O O . LYS A 1 93 ? -2.432 11.064 2.964 1.00 97.75 93 LYS A O 1
ATOM 740 N N . LYS A 1 94 ? -2.532 10.882 0.736 1.00 97.25 94 LYS A N 1
ATOM 741 C CA . LYS A 1 94 ? -3.991 11.033 0.651 1.00 97.25 94 LYS A CA 1
ATOM 742 C C . LYS A 1 94 ? -4.709 9.963 1.469 1.00 97.25 94 LYS A C 1
ATOM 744 O O . LYS A 1 94 ? -5.691 10.261 2.152 1.00 97.25 94 LYS A O 1
ATOM 749 N N . ARG A 1 95 ? -4.219 8.721 1.419 1.00 97.38 95 ARG A N 1
ATOM 750 C CA . ARG A 1 95 ? -4.769 7.626 2.217 1.00 97.38 95 ARG A CA 1
ATOM 751 C C . ARG A 1 95 ? -4.466 7.781 3.707 1.00 97.38 95 ARG A C 1
ATOM 753 O O . ARG A 1 95 ? -5.378 7.614 4.511 1.00 97.38 95 ARG A O 1
ATOM 760 N N . HIS A 1 96 ? -3.236 8.144 4.068 1.00 97.50 96 HIS A N 1
ATOM 761 C CA . HIS A 1 96 ? -2.850 8.478 5.441 1.00 97.50 96 HIS A CA 1
ATOM 762 C C . HIS A 1 96 ? -3.803 9.521 6.034 1.00 97.50 96 HIS A C 1
ATOM 764 O O . HIS A 1 96 ? -4.428 9.262 7.060 1.00 97.50 96 HIS A O 1
ATOM 770 N N . ASP A 1 97 ? -3.981 10.652 5.349 1.00 96.81 97 ASP A N 1
ATOM 771 C CA . ASP A 1 97 ? -4.800 11.766 5.830 1.00 96.81 97 ASP A CA 1
ATOM 772 C C . ASP A 1 97 ? -6.259 11.330 6.031 1.00 96.81 97 ASP A C 1
ATOM 774 O O . ASP A 1 97 ? -6.895 11.700 7.018 1.00 96.81 97 ASP A O 1
ATOM 778 N N . LYS A 1 98 ? -6.784 10.477 5.141 1.00 95.69 98 LYS A N 1
ATOM 779 C CA . LYS A 1 98 ? -8.133 9.910 5.262 1.00 95.69 98 LYS A CA 1
ATOM 780 C C . LYS A 1 98 ? -8.274 8.977 6.471 1.00 95.69 98 LYS A C 1
ATOM 782 O O . LYS A 1 98 ? -9.274 9.072 7.182 1.00 95.69 98 LYS A O 1
ATOM 787 N N . ILE A 1 99 ? -7.293 8.104 6.719 1.00 95.06 99 ILE A N 1
ATOM 788 C CA . ILE A 1 99 ? -7.291 7.190 7.873 1.00 95.06 99 ILE A CA 1
ATOM 789 C C . ILE A 1 99 ? -7.172 7.981 9.178 1.00 95.06 99 ILE A C 1
ATOM 791 O O . ILE A 1 99 ? -7.971 7.771 10.087 1.00 95.06 99 ILE A O 1
ATOM 795 N N . VAL A 1 100 ? -6.223 8.918 9.262 1.00 95.75 100 VAL A N 1
ATOM 796 C CA . VAL A 1 100 ? -6.025 9.761 10.451 1.00 95.75 100 VAL A CA 1
ATOM 797 C C . VAL A 1 100 ? -7.280 10.569 10.744 1.00 95.75 100 VAL A C 1
ATOM 799 O O . VAL A 1 100 ? -7.764 10.539 11.872 1.00 95.75 100 VAL A O 1
ATOM 802 N N . LYS A 1 101 ? -7.866 11.214 9.728 1.00 95.56 101 LYS A N 1
ATOM 803 C CA . LYS A 1 101 ? -9.130 11.941 9.873 1.00 95.56 101 LYS A CA 1
ATOM 804 C C . LYS A 1 101 ? -10.239 11.039 10.415 1.00 95.56 101 LYS A C 1
ATOM 806 O O . LYS A 1 101 ? -10.908 11.410 11.369 1.00 95.56 101 LYS A O 1
ATOM 811 N N . PHE A 1 102 ? -10.399 9.839 9.852 1.00 92.31 102 PHE A N 1
ATOM 812 C CA . PHE A 1 102 ? -11.400 8.879 10.319 1.00 92.31 102 PHE A CA 1
ATOM 813 C C . PHE A 1 102 ? -11.196 8.469 11.780 1.00 92.31 102 PHE A C 1
ATOM 815 O O . PHE A 1 102 ? -12.181 8.317 12.491 1.00 92.31 102 PHE A O 1
ATOM 822 N N . VAL A 1 103 ? -9.953 8.256 12.219 1.00 91.56 103 VAL A N 1
ATOM 823 C CA . VAL A 1 103 ? -9.658 7.846 13.600 1.00 91.56 103 VAL A CA 1
ATOM 824 C C . VAL A 1 103 ? -9.843 9.013 14.567 1.00 91.56 103 VAL A C 1
ATOM 826 O O . VAL A 1 103 ? -10.445 8.826 15.614 1.00 91.56 103 VAL A O 1
ATOM 829 N N . VAL A 1 104 ? -9.374 10.212 14.216 1.00 93.44 104 VAL A N 1
ATOM 830 C CA . VAL A 1 104 ? -9.420 11.392 15.094 1.00 93.44 104 VAL A CA 1
ATOM 831 C C . VAL A 1 104 ? -10.829 11.976 15.211 1.00 93.44 104 VAL A C 1
ATOM 833 O O . VAL A 1 104 ? -11.234 12.327 16.308 1.00 93.44 104 VAL A O 1
ATOM 836 N N . GLU A 1 105 ? -11.602 12.059 14.123 1.00 86.31 105 GLU A N 1
ATOM 837 C CA . GLU A 1 105 ? -12.982 12.584 14.162 1.00 86.31 105 GLU A CA 1
ATOM 838 C C . GLU A 1 105 ? -13.993 11.603 14.779 1.00 86.31 105 GLU A C 1
ATOM 840 O O . GLU A 1 105 ? -15.158 11.951 14.971 1.00 86.31 105 GLU A O 1
ATOM 845 N N . LYS A 1 106 ? -13.580 10.358 15.041 1.00 62.12 106 LYS A N 1
ATOM 846 C CA . LYS A 1 106 ? -14.420 9.318 15.653 1.00 62.12 106 LYS A CA 1
ATOM 847 C C . LYS A 1 106 ? -14.056 8.996 17.102 1.00 62.12 106 LYS A C 1
ATOM 849 O O . LYS A 1 106 ? -14.625 8.050 17.651 1.00 62.12 106 LYS A O 1
ATOM 854 N N . ILE A 1 107 ? -13.136 9.758 17.688 1.00 52.88 107 ILE A N 1
ATOM 855 C CA . ILE A 1 107 ? -12.856 9.799 19.129 1.00 52.88 107 ILE A CA 1
ATOM 856 C C . ILE A 1 107 ? -13.604 10.997 19.710 1.00 52.88 107 ILE A C 1
ATOM 858 O O . ILE A 1 107 ? -14.215 10.820 20.786 1.00 52.88 107 ILE A O 1
#

Organism: NCBI:txid1242968

Secondary structure (DSSP, 8-state):
------SSEEEEESS-SS-TTS-TGGGTB----HHIIIIITT-GGGEEEEEHHHHHHH-S--HHHHHHH--SSHHHHHHHHH-SS-B-HHHHHHHHHHHHHHHHTT-

Foldseek 3Di:
DDPPPAAAKDKDFLQDPDQPVQCLVVLQEDDCDPCCVVPQRPAPLRIDIHHPVLDVVQDNHRSVSQLVSLDDDPVSVVLVVLDPRHDYPNSSVVSNVVVCCVVVVVD

Radius of gyration: 13.64 Å; chains: 1; bounding box: 38×29×33 Å

InterPro domains:
  IPR011089 GmrSD restriction endonucleases, C-terminal domain [PF07510] (11-101)

Sequence (107 aa):
MQMEQIASPELEHIAPQTPSDGTPVARGYCEYDEEFKNMYLDCIGNYLLISKSHNCSIGNVSFADKLSSYNVLAQQREIKEIAKDKWDKDAIKKRHDKIVKFVVEKI